Protein AF-A0A352KU56-F1 (afdb_monomer_lite)

Secondary structure (DSSP, 8-state):
-HHHHHHHHHHHGGGGS--------------------------------SS-TTSTTHHHHHHHHHHHHHT--SHHHHHHHHHHHHHHHHHHHHHHHHTT-HHHHHHHHHHHHHHHHHHHHHHHHHHHHHHT-

Radius of gyration: 22.07 Å; chains: 1; bounding box: 53×69×39 Å

Sequence (133 aa):
MRKILLIFLFGFALVLFFAGASVSAQQDEAVSATASSIVLNETEETVEPIILPDSPLYFLKLFKEKVSLWLTFGAEKEVNKYLKLARLRMAEYQKMLEKGKPETAQKVLARYEETLNKVLTKVEELRREKKGI

pLDDT: mean 79.64, std 23.54, range [32.16, 98.5]

Structure (mmCIF, N/CA/C/O backbone):
data_AF-A0A352KU56-F1
#
_entry.id   AF-A0A352KU56-F1
#
loop_
_atom_site.group_PDB
_atom_site.id
_atom_site.type_symbol
_atom_site.label_atom_id
_atom_site.label_alt_id
_atom_site.label_comp_id
_atom_site.label_asym_id
_atom_site.label_entity_id
_atom_site.label_seq_id
_atom_site.pdbx_PDB_ins_code
_atom_site.Cartn_x
_atom_site.Cartn_y
_atom_site.Cartn_z
_atom_site.occupancy
_atom_site.B_iso_or_equiv
_atom_site.auth_seq_id
_atom_site.auth_comp_id
_atom_site.auth_asym_id
_atom_site.auth_atom_id
_atom_site.pdbx_PDB_model_num
ATOM 1 N N . MET A 1 1 ? -21.420 -35.832 -21.746 1.00 54.25 1 MET A N 1
ATOM 2 C CA . MET A 1 1 ? -20.965 -34.618 -22.467 1.00 54.25 1 MET A CA 1
ATOM 3 C C . MET A 1 1 ? -22.070 -33.585 -22.736 1.00 54.25 1 MET A C 1
ATOM 5 O O . MET A 1 1 ? -21.793 -32.406 -22.598 1.00 54.25 1 MET A O 1
ATOM 9 N N . ARG A 1 2 ? -23.335 -33.965 -23.002 1.00 54.91 2 ARG A N 1
ATOM 10 C CA . ARG A 1 2 ? -24.447 -32.994 -23.190 1.00 54.91 2 ARG A CA 1
ATOM 11 C C . ARG A 1 2 ? -24.787 -32.132 -21.956 1.00 54.91 2 ARG A C 1
ATOM 13 O O . ARG A 1 2 ? -25.282 -31.028 -22.112 1.00 54.91 2 ARG A O 1
ATOM 20 N N . LYS A 1 3 ? -24.497 -32.604 -20.737 1.00 54.69 3 LYS A N 1
ATOM 21 C CA . LYS A 1 3 ? -24.840 -31.903 -19.481 1.00 54.69 3 LYS A CA 1
ATOM 22 C C . LYS A 1 3 ? -23.792 -30.872 -19.024 1.00 54.69 3 LYS A C 1
ATOM 24 O O . LYS A 1 3 ? -24.141 -29.944 -18.315 1.00 54.69 3 LYS A O 1
ATOM 29 N N . ILE A 1 4 ? -22.538 -30.997 -19.476 1.00 58.66 4 ILE A N 1
ATOM 30 C CA . ILE A 1 4 ? -21.476 -30.000 -19.234 1.00 58.66 4 ILE A CA 1
ATOM 31 C C . ILE A 1 4 ? -21.610 -28.828 -20.222 1.00 58.66 4 ILE A C 1
ATOM 33 O O . ILE A 1 4 ? -21.380 -27.684 -19.849 1.00 58.66 4 ILE A O 1
ATOM 37 N N . LEU A 1 5 ? -22.079 -29.086 -21.450 1.00 49.38 5 LEU A N 1
ATOM 38 C CA . LEU A 1 5 ? -22.301 -28.045 -22.461 1.00 49.38 5 LEU A CA 1
ATOM 39 C C . LEU A 1 5 ? -23.424 -27.062 -22.069 1.00 49.38 5 LEU A C 1
ATOM 41 O O . LEU A 1 5 ? -23.347 -25.883 -22.391 1.00 49.38 5 LEU A O 1
ATOM 45 N N . LEU A 1 6 ? -24.431 -27.521 -21.315 1.00 51.69 6 LEU A N 1
ATOM 46 C CA . LEU A 1 6 ? -25.537 -26.682 -20.833 1.00 51.69 6 LEU A CA 1
ATOM 47 C C . LEU A 1 6 ? -25.132 -25.742 -19.685 1.00 51.69 6 LEU A C 1
ATOM 49 O O . LEU A 1 6 ? -25.685 -24.655 -19.575 1.00 51.69 6 LEU A O 1
ATOM 53 N N . ILE A 1 7 ? -24.140 -26.116 -18.871 1.00 56.62 7 ILE A N 1
ATOM 54 C CA . ILE A 1 7 ? -23.629 -25.273 -17.774 1.00 56.62 7 ILE A CA 1
ATOM 55 C C . ILE A 1 7 ? -22.786 -24.115 -18.333 1.00 56.62 7 ILE A C 1
ATOM 57 O O . ILE A 1 7 ? -22.882 -22.992 -17.845 1.00 56.62 7 ILE A O 1
ATOM 61 N N . PHE A 1 8 ? -22.037 -24.351 -19.416 1.00 52.25 8 PHE A N 1
ATOM 62 C CA . PHE A 1 8 ? -21.317 -23.288 -20.128 1.00 52.25 8 PHE A CA 1
ATOM 63 C C . PHE A 1 8 ? -22.249 -22.370 -20.938 1.00 52.25 8 PHE A C 1
ATOM 65 O O . PHE A 1 8 ? -22.005 -21.168 -20.999 1.00 52.25 8 PHE A O 1
ATOM 72 N N . LEU A 1 9 ? -23.352 -22.894 -21.487 1.00 51.62 9 LEU A N 1
ATOM 73 C CA . LEU A 1 9 ? -24.360 -22.082 -22.182 1.00 51.62 9 LEU A CA 1
ATOM 74 C C . LEU A 1 9 ? -25.152 -21.179 -21.212 1.00 51.62 9 LEU A C 1
ATOM 76 O O . LEU A 1 9 ? -25.479 -20.045 -21.547 1.00 51.62 9 LEU A O 1
ATOM 80 N N . PHE A 1 10 ? -25.416 -21.658 -19.991 1.00 52.78 10 PHE A N 1
ATOM 81 C CA . PHE A 1 10 ? -26.131 -20.903 -18.955 1.00 52.78 10 PHE A CA 1
ATOM 82 C C . PHE A 1 10 ? -25.243 -19.846 -18.267 1.00 52.78 10 PHE A C 1
ATOM 84 O O . PHE A 1 10 ? -25.732 -18.789 -17.882 1.00 52.78 10 PHE A O 1
ATOM 91 N N . GLY A 1 11 ? -23.926 -20.081 -18.178 1.00 54.03 11 GLY A N 1
ATOM 92 C CA . GLY A 1 11 ? -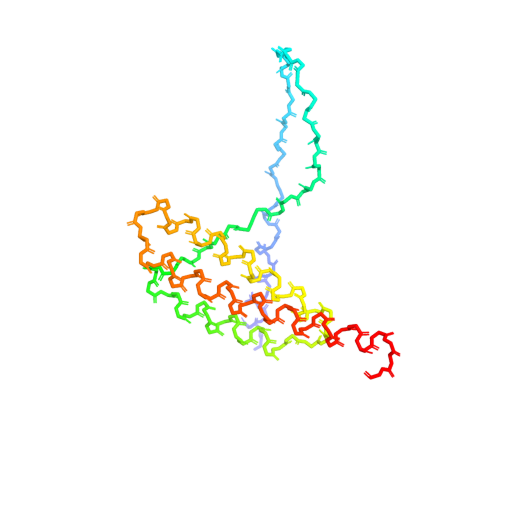22.956 -19.103 -17.661 1.00 54.03 11 GLY A CA 1
ATOM 93 C C . GLY A 1 11 ? -22.635 -17.954 -18.627 1.00 54.03 11 GLY A C 1
ATOM 94 O O . GLY A 1 11 ? -22.319 -16.854 -18.183 1.00 54.03 11 GLY A O 1
ATOM 95 N N . PHE A 1 12 ? -22.764 -18.173 -19.940 1.00 50.84 12 PHE A N 1
ATOM 96 C CA . PHE A 1 12 ? -22.552 -17.136 -20.961 1.00 50.84 12 PHE A CA 1
ATOM 97 C C . PHE A 1 12 ? -23.770 -16.203 -21.129 1.00 50.84 12 PHE A C 1
ATOM 99 O O . PHE A 1 12 ? -23.620 -15.052 -21.530 1.00 50.84 12 PHE A O 1
ATOM 106 N N . ALA A 1 13 ? -24.972 -16.654 -20.749 1.00 49.91 13 ALA A N 1
ATOM 107 C CA . ALA A 1 13 ? -26.206 -15.869 -20.840 1.00 49.91 13 ALA A CA 1
ATOM 108 C C . ALA A 1 13 ? -26.388 -14.827 -19.712 1.00 49.91 13 ALA A C 1
ATOM 110 O O . ALA A 1 13 ? -27.193 -13.910 -19.857 1.00 49.91 13 ALA A O 1
ATOM 111 N N . LEU A 1 14 ? -25.625 -14.908 -18.613 1.00 50.81 14 LEU A N 1
ATOM 112 C CA . LEU A 1 14 ? -25.706 -13.944 -17.501 1.00 50.81 14 LEU A CA 1
ATOM 113 C C . LEU A 1 14 ? -24.933 -12.633 -17.775 1.00 50.81 14 LEU A C 1
ATOM 115 O O . LEU A 1 14 ? -25.094 -11.653 -17.054 1.00 50.81 14 LEU A O 1
ATOM 119 N N . VAL A 1 15 ? -24.114 -12.588 -18.832 1.00 49.81 15 VAL A N 1
ATOM 120 C CA . VAL A 1 15 ? -23.283 -11.422 -19.199 1.00 49.81 15 VAL A CA 1
ATOM 121 C C . VAL A 1 15 ? -24.041 -10.407 -20.078 1.00 49.81 15 VAL A C 1
ATOM 123 O O . VAL A 1 15 ? -23.573 -9.291 -20.272 1.00 49.81 15 VAL A O 1
ATOM 126 N N . LEU A 1 16 ? -25.250 -10.730 -20.554 1.00 49.34 16 LEU A N 1
ATOM 127 C CA . LEU A 1 16 ? -26.035 -9.863 -21.451 1.00 49.34 16 LEU A CA 1
ATOM 128 C C . LEU A 1 16 ? -27.179 -9.084 -20.768 1.00 49.34 16 LEU A C 1
ATOM 130 O O . LEU A 1 16 ? -27.962 -8.442 -21.459 1.00 49.34 16 LEU A O 1
ATOM 134 N N . PHE A 1 17 ? -27.276 -9.087 -19.431 1.00 45.91 17 PHE A N 1
ATOM 135 C CA . PHE A 1 17 ? -28.366 -8.412 -18.696 1.00 45.91 17 PHE A CA 1
ATOM 136 C C . PHE A 1 17 ? -27.977 -7.071 -18.031 1.00 45.91 17 PHE A C 1
ATOM 138 O O . PHE A 1 17 ? -28.765 -6.496 -17.291 1.00 45.91 17 PHE A O 1
ATOM 145 N N . PHE A 1 18 ? -26.789 -6.521 -18.303 1.00 47.50 18 PHE A N 1
ATOM 146 C CA . PHE A 1 18 ? -26.353 -5.219 -17.758 1.00 47.50 18 PHE A CA 1
ATOM 147 C C . PHE A 1 18 ? -26.310 -4.100 -18.815 1.00 47.50 18 PHE A C 1
ATOM 149 O O . PHE A 1 18 ? -25.388 -3.291 -18.851 1.00 47.50 18 PHE A O 1
ATOM 156 N N . ALA A 1 19 ? -27.318 -4.034 -19.687 1.00 44.72 19 ALA A N 1
ATOM 157 C CA . ALA A 1 19 ? -27.501 -2.925 -20.624 1.00 44.72 19 ALA A CA 1
ATOM 158 C C . ALA A 1 19 ? -28.863 -2.265 -20.380 1.00 44.72 19 ALA A C 1
ATOM 160 O O . ALA A 1 19 ? -29.880 -2.719 -20.897 1.00 44.72 19 ALA A O 1
ATOM 161 N N . GLY A 1 20 ? -28.891 -1.202 -19.572 1.00 53.00 20 GLY A N 1
ATOM 162 C CA . GLY A 1 20 ? -30.117 -0.422 -19.396 1.00 53.00 20 GLY A CA 1
ATOM 163 C C . GLY A 1 20 ? -30.162 0.478 -18.168 1.00 53.00 20 GLY A C 1
ATOM 164 O O . GLY A 1 20 ? -31.097 0.379 -17.386 1.00 53.00 20 GLY A O 1
ATOM 165 N N . ALA A 1 21 ? -29.187 1.370 -17.999 1.00 43.53 21 ALA A N 1
ATOM 166 C CA . ALA A 1 21 ? -29.355 2.540 -17.141 1.00 43.53 21 ALA A CA 1
ATOM 167 C C . ALA A 1 21 ? -28.775 3.761 -17.860 1.00 43.53 21 ALA A C 1
ATOM 169 O O . ALA A 1 21 ? -27.614 4.123 -17.690 1.00 43.53 21 ALA A O 1
ATOM 170 N N . SER A 1 22 ? -29.589 4.375 -18.717 1.00 49.94 22 SER A N 1
ATOM 171 C CA . SER A 1 22 ? -29.337 5.727 -19.208 1.00 49.94 22 SER A CA 1
ATOM 172 C C . SER A 1 22 ? -29.657 6.697 -18.072 1.00 49.94 22 SER A C 1
ATOM 174 O O . SER A 1 22 ? -30.808 7.074 -17.872 1.00 49.94 22 SER A O 1
ATOM 176 N N . VAL A 1 23 ? -28.645 7.064 -17.290 1.00 56.09 23 VAL A N 1
ATOM 177 C CA . VAL A 1 23 ? -28.735 8.196 -16.363 1.00 56.09 23 VAL A CA 1
ATOM 178 C C . VAL A 1 23 ? -28.574 9.465 -17.198 1.00 56.09 23 VAL A C 1
ATOM 180 O O . VAL A 1 23 ? -27.499 9.734 -17.726 1.00 56.09 23 VAL A O 1
ATOM 183 N N . SER A 1 24 ? -29.666 10.209 -17.373 1.00 46.72 24 SER A N 1
ATOM 184 C CA . SER A 1 24 ? -29.645 11.548 -17.964 1.00 46.72 24 SER A CA 1
ATOM 185 C C . SER A 1 24 ? -29.438 12.563 -16.842 1.00 46.72 24 SER A C 1
ATOM 187 O O . SER A 1 24 ? -30.246 12.644 -15.919 1.00 46.72 24 SER A O 1
ATOM 189 N N . ALA A 1 25 ? -28.328 13.294 -16.905 1.00 39.94 25 ALA A N 1
ATOM 190 C CA . ALA A 1 25 ? -28.005 14.404 -16.023 1.00 39.94 25 ALA A CA 1
ATOM 191 C C . ALA A 1 25 ? -27.857 15.668 -16.874 1.00 39.94 25 ALA A C 1
ATOM 193 O O . ALA A 1 25 ? -26.958 15.726 -17.709 1.00 39.94 25 ALA A O 1
ATOM 194 N N . GLN A 1 26 ? -28.731 16.654 -16.660 1.00 34.19 26 GLN A N 1
ATOM 195 C CA . GLN A 1 26 ? -28.558 18.050 -17.077 1.00 34.19 26 GLN A CA 1
ATOM 196 C C . GLN A 1 26 ? -29.642 18.902 -16.385 1.00 34.19 26 GLN A C 1
ATOM 198 O O . GLN A 1 26 ? -30.784 18.459 -16.352 1.00 34.19 26 GLN A O 1
ATOM 203 N N . GLN A 1 27 ? -29.458 20.120 -15.878 1.00 35.16 27 GLN A N 1
ATOM 204 C CA . GLN A 1 27 ? -28.348 20.920 -15.340 1.00 35.16 27 GLN A CA 1
ATOM 205 C C . GLN A 1 27 ? -29.042 22.232 -14.934 1.00 35.16 27 GLN A C 1
ATOM 207 O O . GLN A 1 27 ? -29.696 22.823 -15.786 1.00 35.16 27 GLN A O 1
ATOM 212 N N . ASP A 1 28 ? -28.915 22.678 -13.684 1.00 37.78 28 ASP A N 1
ATOM 213 C CA . ASP A 1 28 ? -29.247 24.054 -13.294 1.00 37.78 28 ASP A CA 1
ATOM 214 C C . ASP A 1 28 ? -27.969 24.715 -12.759 1.00 37.78 28 ASP A C 1
ATOM 216 O O . ASP A 1 28 ? -27.376 24.264 -11.775 1.00 37.78 28 ASP A O 1
ATOM 220 N N . GLU A 1 29 ? -27.521 25.757 -13.464 1.00 46.28 29 GLU A N 1
ATOM 221 C CA . GLU A 1 29 ? -26.585 26.776 -12.971 1.00 46.28 29 GLU A CA 1
ATOM 222 C C . GLU A 1 29 ? -27.311 27.646 -11.916 1.00 46.28 29 GLU A C 1
ATOM 224 O O . GLU A 1 29 ? -28.532 27.736 -11.918 1.00 46.28 29 GLU A O 1
ATOM 229 N N . ALA A 1 30 ? -26.699 28.342 -10.962 1.00 34.66 30 ALA A N 1
ATOM 230 C CA . ALA A 1 30 ? -25.451 29.084 -10.973 1.00 34.66 30 ALA A CA 1
ATOM 231 C C . ALA A 1 30 ? -25.085 29.462 -9.528 1.00 34.66 30 ALA A C 1
ATOM 233 O O . ALA A 1 30 ? -25.989 29.771 -8.759 1.00 34.66 30 ALA A O 1
ATOM 234 N N . VAL A 1 31 ? -23.794 29.609 -9.199 1.00 32.16 31 VAL A N 1
ATOM 235 C CA . VAL A 1 31 ? -23.338 30.822 -8.490 1.00 32.16 31 VAL A CA 1
ATOM 236 C C . VAL A 1 31 ? -21.835 31.061 -8.634 1.00 32.16 31 VAL A C 1
ATOM 238 O O . VAL A 1 31 ? -20.995 30.207 -8.375 1.00 32.16 31 VAL A O 1
ATOM 241 N N . SER A 1 32 ? -21.562 32.299 -9.031 1.00 39.44 32 SER A N 1
ATOM 242 C CA . SER A 1 32 ? -20.297 33.016 -9.129 1.00 39.44 32 SER A CA 1
ATOM 243 C C . SER A 1 32 ? -19.507 33.078 -7.815 1.00 39.44 32 SER A C 1
ATOM 245 O O . SER A 1 32 ? -20.059 33.481 -6.794 1.00 39.44 32 SER A O 1
ATOM 247 N N . ALA A 1 33 ? -18.201 32.797 -7.879 1.00 37.16 33 ALA A N 1
ATOM 248 C CA . ALA A 1 33 ? -17.158 33.632 -7.274 1.00 37.16 33 ALA A CA 1
ATOM 249 C C . ALA A 1 33 ? -15.765 33.197 -7.761 1.00 37.16 33 ALA A C 1
ATOM 251 O O . ALA A 1 33 ? -15.365 32.040 -7.648 1.00 37.16 33 ALA A O 1
ATOM 252 N N . THR A 1 34 ? -15.020 34.165 -8.287 1.00 42.62 34 THR A N 1
ATOM 253 C CA . THR A 1 34 ? -13.624 34.069 -8.710 1.00 42.62 34 THR A CA 1
ATOM 254 C C . THR A 1 34 ? -12.714 33.581 -7.581 1.00 42.62 34 THR A C 1
ATOM 256 O O . THR A 1 34 ? -12.371 34.333 -6.673 1.00 42.62 34 THR A O 1
ATOM 259 N N . ALA A 1 35 ? -12.230 32.352 -7.708 1.00 39.53 35 ALA A N 1
ATOM 260 C CA . ALA A 1 35 ? -10.911 31.952 -7.250 1.00 39.53 35 ALA A CA 1
ATOM 261 C C . ALA A 1 35 ? -10.277 31.198 -8.416 1.00 39.53 35 ALA A C 1
ATOM 263 O O . ALA A 1 35 ? -10.811 30.186 -8.868 1.00 39.53 35 ALA A O 1
ATOM 264 N N . SER A 1 36 ? -9.166 31.721 -8.934 1.00 49.94 36 SER A N 1
ATOM 265 C CA . SER A 1 36 ? -8.324 31.002 -9.886 1.00 49.94 36 SER A CA 1
ATOM 266 C C . SER A 1 36 ? -7.738 29.798 -9.149 1.00 49.94 36 SER A C 1
ATOM 268 O O . SER A 1 36 ? -6.663 29.867 -8.557 1.00 49.94 36 SER A O 1
ATOM 270 N N . SER A 1 37 ? -8.506 28.715 -9.085 1.00 45.84 37 SER A N 1
ATOM 271 C CA . SER A 1 37 ? -7.967 27.407 -8.778 1.00 45.84 37 SER A CA 1
ATOM 272 C C . SER A 1 37 ? -7.275 26.958 -10.052 1.00 45.84 37 SER A C 1
ATOM 274 O O . SER A 1 37 ? -7.872 26.896 -11.127 1.00 45.84 37 SER A O 1
ATOM 276 N N . ILE A 1 38 ? -5.976 26.699 -9.946 1.00 48.12 38 ILE A N 1
ATOM 277 C CA . ILE A 1 38 ? -5.307 25.831 -10.901 1.00 48.12 38 ILE A CA 1
ATOM 278 C C . ILE A 1 38 ? -6.122 24.540 -10.856 1.00 48.12 38 ILE A C 1
ATOM 280 O O . ILE A 1 38 ? -6.048 23.793 -9.881 1.00 48.12 38 ILE A O 1
ATOM 284 N N . VAL A 1 39 ? -6.961 24.321 -11.868 1.00 48.22 39 VAL A N 1
ATOM 285 C CA . VAL A 1 39 ? -7.586 23.027 -12.105 1.00 48.22 39 VAL A CA 1
ATOM 286 C C . VAL A 1 39 ? -6.436 22.134 -12.535 1.00 48.22 39 VAL A C 1
ATOM 288 O O . VAL A 1 39 ? -6.124 22.008 -13.720 1.00 48.22 39 VAL A O 1
ATOM 291 N N . LEU A 1 40 ? -5.744 21.561 -11.550 1.00 48.38 40 LEU A N 1
ATOM 292 C CA . LEU A 1 40 ? -4.983 20.347 -11.760 1.00 48.38 40 LEU A CA 1
ATOM 293 C C . LEU A 1 40 ? -6.033 19.297 -12.105 1.00 48.38 40 LEU A C 1
ATOM 295 O O . LEU A 1 40 ? -6.551 18.599 -11.242 1.00 48.38 40 LEU A O 1
ATOM 299 N N . ASN A 1 41 ? -6.386 19.227 -13.386 1.00 43.88 41 ASN A N 1
ATOM 300 C CA . ASN A 1 41 ? -7.070 18.089 -13.974 1.00 43.88 41 ASN A CA 1
ATOM 301 C C . ASN A 1 41 ? -6.083 16.909 -14.021 1.00 43.88 41 ASN A C 1
ATOM 303 O O . ASN A 1 41 ? -5.798 16.355 -15.080 1.00 43.88 41 ASN A O 1
ATOM 307 N N . GLU A 1 42 ? -5.503 16.558 -12.873 1.00 50.91 42 GLU A N 1
ATOM 308 C CA . GLU A 1 42 ? -5.202 15.172 -12.592 1.00 50.91 42 GLU A CA 1
ATOM 309 C C . GLU A 1 42 ? -6.568 14.565 -12.314 1.00 50.91 42 GLU A C 1
ATOM 311 O O . GLU A 1 42 ? -7.203 14.843 -11.300 1.00 50.91 42 GLU A O 1
ATOM 316 N N . THR A 1 43 ? -7.060 13.754 -13.242 1.00 46.09 43 THR A N 1
ATOM 317 C CA . THR A 1 43 ? -7.986 12.689 -12.878 1.00 46.09 43 THR A CA 1
ATOM 318 C C . THR A 1 43 ? -7.257 11.817 -11.854 1.00 46.09 43 THR A C 1
ATOM 320 O O . THR A 1 43 ? -6.635 10.819 -12.222 1.00 46.09 43 THR A O 1
ATOM 323 N N . GLU A 1 44 ? -7.232 12.245 -10.588 1.00 58.94 44 GLU A N 1
ATOM 324 C CA . GLU A 1 44 ? -6.832 11.415 -9.466 1.00 58.94 44 GLU A CA 1
ATOM 325 C C . GLU A 1 44 ? -7.835 10.271 -9.450 1.00 58.94 44 GLU A C 1
ATOM 327 O O . GLU A 1 44 ? -8.971 10.408 -8.999 1.00 58.94 44 GLU A O 1
ATOM 332 N N . GLU A 1 45 ? -7.440 9.143 -10.037 1.00 66.69 45 GLU A N 1
ATOM 333 C CA . GLU A 1 45 ? -8.176 7.902 -9.887 1.00 66.69 45 GLU A CA 1
ATOM 334 C C . GLU A 1 45 ? -8.175 7.589 -8.388 1.00 66.69 45 GLU A C 1
ATOM 336 O O . GLU A 1 45 ? -7.162 7.164 -7.821 1.00 66.69 45 GLU A O 1
ATOM 341 N N . THR A 1 46 ? -9.293 7.885 -7.728 1.00 72.31 46 THR A N 1
ATOM 342 C CA . THR A 1 46 ? -9.452 7.669 -6.298 1.00 72.31 46 THR A CA 1
ATOM 343 C C . THR A 1 46 ? -9.362 6.172 -6.034 1.00 72.31 46 THR A C 1
ATOM 345 O O . THR A 1 46 ? -10.192 5.367 -6.457 1.00 72.31 46 THR A O 1
ATOM 348 N N . VAL A 1 47 ? -8.291 5.760 -5.356 1.00 84.00 47 VAL A N 1
ATOM 349 C CA . VAL A 1 47 ? -8.064 4.350 -5.039 1.00 84.00 47 VAL A CA 1
ATOM 350 C C . VAL A 1 47 ? -8.815 4.015 -3.756 1.00 84.00 47 VAL A C 1
ATOM 352 O O . VAL A 1 47 ? -8.296 4.214 -2.660 1.00 84.00 47 VAL A O 1
ATOM 355 N N . GLU A 1 48 ? -10.030 3.481 -3.875 1.00 89.94 48 GLU A N 1
ATOM 356 C CA . GLU A 1 48 ? -10.806 3.053 -2.708 1.00 89.94 48 GLU A CA 1
ATOM 357 C C . GLU A 1 48 ? -10.417 1.638 -2.224 1.00 89.94 48 GLU A C 1
ATOM 359 O O . GLU A 1 48 ? -10.503 0.660 -2.980 1.00 89.94 48 GLU A O 1
ATOM 364 N N . PRO A 1 49 ? -9.992 1.472 -0.955 1.00 91.06 49 PRO A N 1
ATOM 365 C CA . PRO A 1 49 ? -9.613 0.170 -0.423 1.00 91.06 49 PRO A CA 1
ATOM 366 C C . PRO A 1 49 ? -10.833 -0.675 -0.032 1.00 91.06 49 PRO A C 1
ATOM 368 O O . PRO A 1 49 ? -11.515 -0.397 0.949 1.00 91.06 49 PRO A O 1
ATOM 371 N N . ILE A 1 50 ? -11.041 -1.790 -0.739 1.00 91.88 50 ILE A N 1
ATOM 372 C CA . ILE A 1 50 ? -12.147 -2.733 -0.472 1.00 91.88 50 ILE A CA 1
ATOM 373 C C . ILE A 1 50 ? -11.960 -3.489 0.858 1.00 91.88 50 ILE A C 1
ATOM 375 O O . ILE A 1 50 ? -12.917 -3.722 1.591 1.00 91.88 50 ILE A O 1
ATOM 379 N N . ILE A 1 51 ? -10.728 -3.906 1.178 1.00 96.19 51 ILE A N 1
ATOM 380 C CA . ILE A 1 51 ? -10.411 -4.658 2.405 1.00 96.19 51 ILE A CA 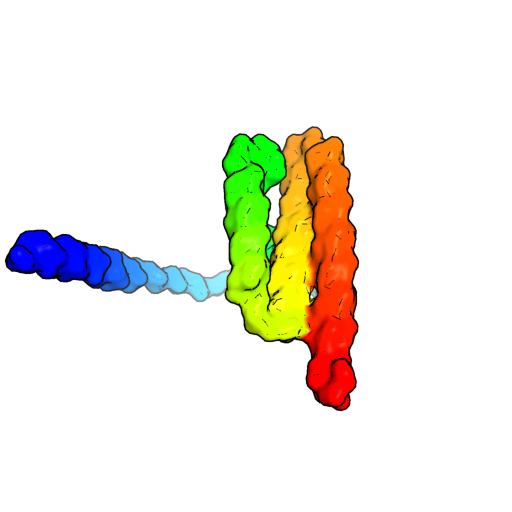1
ATOM 381 C C . ILE A 1 51 ? -9.384 -3.871 3.212 1.00 96.19 51 ILE A C 1
ATOM 383 O O . ILE A 1 51 ? -8.220 -3.753 2.812 1.00 96.19 51 ILE A O 1
ATOM 387 N N . LEU A 1 52 ? -9.820 -3.370 4.365 1.00 97.50 52 LEU A N 1
ATOM 388 C CA . LEU A 1 52 ? -9.008 -2.555 5.259 1.00 97.50 52 LEU A CA 1
ATOM 389 C C . LEU A 1 52 ? -8.105 -3.393 6.186 1.00 97.50 52 LEU A C 1
ATOM 391 O O . LEU A 1 52 ? -8.396 -4.565 6.433 1.00 97.50 52 LEU A O 1
ATOM 395 N N . PRO A 1 53 ? -7.024 -2.797 6.722 1.00 96.56 53 PRO A N 1
ATOM 396 C CA . PRO A 1 53 ? -6.084 -3.437 7.652 1.00 96.56 53 PRO A CA 1
ATOM 397 C C . PRO A 1 53 ? -6.692 -4.031 8.920 1.00 96.56 53 PRO A C 1
ATOM 399 O O . PRO A 1 53 ? -6.102 -4.932 9.509 1.00 96.56 53 PRO A O 1
ATOM 402 N N . ASP A 1 54 ? -7.855 -3.543 9.347 1.00 96.12 54 ASP A N 1
ATOM 403 C CA . ASP A 1 54 ? -8.567 -4.045 10.520 1.00 96.12 54 ASP A CA 1
ATOM 404 C C . ASP A 1 54 ? -9.541 -5.192 10.206 1.00 96.12 54 ASP A C 1
ATOM 406 O O . ASP A 1 54 ? -10.193 -5.712 11.109 1.00 96.12 54 ASP A O 1
ATOM 410 N N . SER A 1 55 ? -9.637 -5.602 8.937 1.00 97.25 55 SER A N 1
ATOM 411 C CA . SER A 1 55 ? -10.417 -6.764 8.519 1.00 97.25 55 SER A CA 1
ATOM 412 C C . SER A 1 55 ? -9.666 -8.072 8.802 1.00 97.25 55 SER A C 1
ATOM 414 O O . SER A 1 55 ? -8.477 -8.176 8.480 1.00 97.25 55 SER A O 1
ATOM 416 N N . PRO A 1 56 ? -10.351 -9.133 9.273 1.00 96.62 56 PRO A N 1
ATOM 417 C CA . PRO A 1 56 ? -9.741 -10.451 9.451 1.00 96.62 56 PRO A CA 1
ATOM 418 C C . PRO A 1 56 ? -9.236 -11.063 8.137 1.00 96.62 56 PRO A C 1
ATOM 420 O O . PRO A 1 56 ? -8.362 -11.920 8.167 1.00 96.62 56 PRO A O 1
ATOM 423 N N . LEU A 1 57 ? -9.736 -10.620 6.977 1.00 97.44 57 LEU A N 1
ATOM 424 C CA . LEU A 1 57 ? -9.314 -11.113 5.658 1.00 97.44 57 LEU A CA 1
ATOM 425 C C . LEU A 1 57 ? -8.149 -10.313 5.052 1.00 97.44 57 LEU A C 1
ATOM 427 O O . LEU A 1 57 ? -7.727 -10.589 3.926 1.00 97.44 57 LEU A O 1
ATOM 431 N N . TYR A 1 58 ? -7.596 -9.331 5.771 1.00 96.69 58 TYR A N 1
ATOM 432 C CA . TYR A 1 58 ? -6.512 -8.491 5.257 1.00 96.69 58 TYR A CA 1
ATOM 433 C C . TYR A 1 58 ? -5.255 -9.296 4.900 1.00 96.69 58 TYR A C 1
ATOM 435 O O . TYR A 1 58 ? -4.605 -9.013 3.894 1.00 96.69 58 TYR A O 1
ATOM 443 N N . PHE A 1 59 ? -4.937 -10.350 5.660 1.00 96.75 59 PHE A N 1
ATOM 444 C CA . PHE A 1 59 ? -3.805 -11.229 5.341 1.00 96.75 59 PHE A CA 1
ATOM 445 C C . PHE A 1 59 ? -3.969 -11.910 3.972 1.00 96.75 59 PHE A C 1
ATOM 447 O O . PHE A 1 59 ? -2.996 -12.052 3.232 1.00 96.75 59 PHE A O 1
ATOM 454 N N . LEU A 1 60 ? -5.204 -12.270 3.609 1.00 97.88 60 LEU A N 1
ATOM 455 C CA . LEU A 1 60 ? -5.540 -12.890 2.330 1.00 97.88 60 LEU A CA 1
ATOM 456 C C . LEU A 1 60 ? -5.374 -11.891 1.181 1.00 97.88 60 LEU A C 1
ATOM 458 O O . LEU A 1 60 ? -4.853 -12.244 0.121 1.00 97.88 60 LEU A O 1
ATOM 462 N N . LYS A 1 61 ? -5.735 -10.619 1.410 1.00 97.25 61 LYS A N 1
ATOM 463 C CA . LYS A 1 61 ? -5.443 -9.534 0.466 1.00 97.25 61 LYS A CA 1
ATOM 464 C C . LYS A 1 61 ? -3.936 -9.396 0.243 1.00 97.25 61 LYS A C 1
ATOM 466 O O . LYS A 1 61 ? -3.500 -9.427 -0.904 1.00 97.25 61 LYS A O 1
ATOM 471 N N . LEU A 1 62 ? -3.146 -9.303 1.314 1.00 97.62 62 LEU A N 1
ATOM 472 C CA . LEU A 1 62 ? -1.686 -9.199 1.208 1.00 97.62 62 LEU A CA 1
ATOM 473 C C . LEU A 1 62 ? -1.078 -10.397 0.466 1.00 97.62 62 LEU A C 1
ATOM 475 O O . LEU A 1 62 ? -0.162 -10.233 -0.338 1.00 97.62 62 LEU A O 1
ATOM 479 N N . PHE A 1 63 ? -1.587 -11.607 0.710 1.00 98.25 63 PHE A N 1
ATOM 480 C CA . PHE A 1 63 ? -1.166 -12.800 -0.020 1.00 98.25 63 PHE A CA 1
ATOM 481 C C . PHE A 1 63 ? -1.476 -12.685 -1.519 1.00 98.25 63 PHE A C 1
ATOM 483 O O . PHE A 1 63 ? -0.582 -12.878 -2.345 1.00 98.25 63 PHE A O 1
ATOM 490 N N . LYS A 1 64 ? -2.707 -12.295 -1.878 1.00 98.00 64 LYS A N 1
ATOM 491 C CA . LYS A 1 64 ? -3.108 -12.076 -3.276 1.00 98.00 64 LYS A CA 1
ATOM 492 C C . LYS A 1 64 ? -2.222 -11.036 -3.958 1.00 98.00 64 LYS A C 1
ATOM 494 O O . LYS A 1 64 ? -1.809 -11.251 -5.092 1.00 98.00 64 LYS A O 1
ATOM 499 N N . GLU A 1 65 ? -1.916 -9.928 -3.290 1.00 97.62 65 GLU A N 1
ATOM 500 C CA . GLU A 1 65 ? -1.032 -8.887 -3.824 1.00 97.62 65 GLU A CA 1
ATOM 501 C C . GLU A 1 65 ? 0.381 -9.414 -4.092 1.00 97.62 65 GLU A C 1
ATOM 503 O O . GLU A 1 65 ? 0.918 -9.161 -5.169 1.00 97.62 65 GLU A O 1
ATOM 508 N N . LYS A 1 66 ? 0.955 -10.196 -3.166 1.00 97.81 66 LYS A N 1
ATOM 509 C CA . LYS A 1 66 ? 2.268 -10.837 -3.349 1.00 97.81 66 LYS A CA 1
ATOM 510 C C . LYS A 1 66 ? 2.278 -11.798 -4.536 1.00 97.81 66 LYS A C 1
ATOM 512 O O . LYS A 1 66 ? 3.166 -11.701 -5.375 1.00 97.81 66 LYS A O 1
ATOM 517 N N . VAL A 1 67 ? 1.278 -12.678 -4.645 1.00 98.25 67 VAL A N 1
ATOM 518 C CA . VAL A 1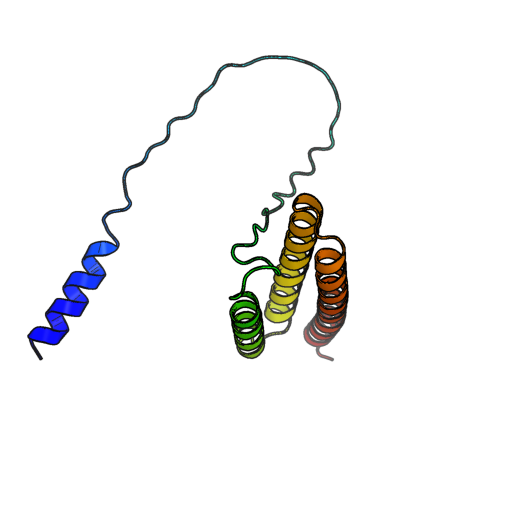 67 ? 1.133 -13.585 -5.802 1.00 98.25 67 VAL A CA 1
ATOM 519 C C . VAL A 1 67 ? 0.994 -12.780 -7.091 1.00 98.25 67 VAL A C 1
ATOM 521 O O . VAL A 1 67 ? 1.627 -13.080 -8.099 1.00 98.25 67 VAL A O 1
ATOM 524 N N . SER A 1 68 ? 0.197 -11.714 -7.055 1.00 97.50 68 SER A N 1
ATOM 525 C CA . SER A 1 68 ? -0.009 -10.850 -8.207 1.00 97.50 68 SER A CA 1
ATOM 526 C C . SER A 1 68 ? 1.292 -10.162 -8.631 1.00 97.50 68 SER A C 1
ATOM 528 O O . SER A 1 68 ? 1.562 -10.094 -9.827 1.00 97.50 68 SER A O 1
ATOM 530 N N . LEU A 1 69 ? 2.090 -9.650 -7.689 1.00 97.62 69 LEU A N 1
ATOM 531 C CA . LEU A 1 69 ? 3.416 -9.081 -7.954 1.00 97.62 69 LEU A CA 1
ATOM 532 C C . LEU A 1 69 ? 4.354 -10.123 -8.561 1.00 97.62 69 LEU A C 1
ATOM 534 O O . LEU A 1 69 ? 4.977 -9.844 -9.575 1.00 97.62 69 LEU A O 1
ATOM 538 N N . TRP A 1 70 ? 4.385 -11.332 -8.002 1.00 97.19 70 TRP A N 1
ATOM 539 C CA . TRP A 1 70 ? 5.243 -12.411 -8.491 1.00 97.19 70 TRP A CA 1
ATOM 540 C C . TRP A 1 70 ? 4.929 -12.835 -9.934 1.00 97.19 70 TRP A C 1
ATOM 542 O O . TRP A 1 70 ? 5.830 -13.198 -10.680 1.00 97.19 70 TRP A O 1
ATOM 552 N N . LEU A 1 71 ? 3.664 -12.735 -10.350 1.00 97.81 71 LEU A N 1
ATOM 553 C CA . LEU A 1 71 ? 3.220 -13.005 -11.724 1.00 97.81 71 LEU A CA 1
ATOM 554 C C . LEU A 1 71 ? 3.297 -11.779 -12.653 1.00 97.81 71 LEU A C 1
ATOM 556 O O . LEU A 1 71 ? 2.837 -11.838 -13.794 1.00 97.81 71 LEU A O 1
ATOM 560 N N . THR A 1 72 ? 3.803 -10.639 -12.176 1.00 96.69 72 THR A N 1
ATOM 561 C CA . THR A 1 72 ? 3.950 -9.429 -12.996 1.00 96.69 72 THR A CA 1
ATOM 562 C C . THR A 1 72 ? 5.332 -9.410 -13.609 1.00 96.69 72 THR A C 1
ATOM 564 O O . THR A 1 72 ? 6.304 -9.204 -12.902 1.00 96.69 72 THR A O 1
ATOM 567 N N . PHE A 1 73 ? 5.398 -9.598 -14.924 1.00 95.00 73 PHE A N 1
ATOM 568 C CA . PHE A 1 73 ? 6.656 -9.597 -15.663 1.00 95.00 73 PHE A CA 1
ATOM 569 C C . PHE A 1 73 ? 6.826 -8.309 -16.470 1.00 95.00 73 PHE A C 1
ATOM 571 O O . PHE A 1 73 ? 5.902 -7.887 -17.177 1.00 95.00 73 PHE A O 1
ATOM 578 N N . GLY A 1 74 ? 8.026 -7.735 -16.400 1.00 94.31 74 GLY A N 1
ATOM 579 C CA . GLY A 1 74 ? 8.441 -6.534 -17.126 1.00 94.31 74 GLY A CA 1
ATOM 580 C C . GLY A 1 74 ? 8.542 -5.318 -16.208 1.00 94.31 74 GLY A C 1
ATOM 581 O O . GLY A 1 74 ? 7.593 -5.008 -15.481 1.00 94.31 74 GLY A O 1
ATOM 582 N N . ALA A 1 75 ? 9.671 -4.606 -16.273 1.00 94.00 75 ALA A N 1
ATOM 583 C CA . ALA A 1 75 ? 10.009 -3.558 -15.311 1.00 94.00 75 ALA A CA 1
ATOM 584 C C . ALA A 1 75 ? 8.958 -2.439 -15.253 1.00 94.00 75 ALA A C 1
ATOM 586 O O . ALA A 1 75 ? 8.573 -2.000 -14.172 1.00 94.00 75 ALA A O 1
ATOM 587 N N . GLU A 1 76 ? 8.402 -2.029 -16.396 1.00 95.88 76 GLU A N 1
ATOM 588 C CA . GLU A 1 76 ? 7.357 -1.001 -16.430 1.00 95.88 76 GLU A CA 1
ATOM 589 C C . GLU A 1 76 ? 6.065 -1.457 -15.735 1.00 95.88 76 GLU A C 1
ATOM 591 O O . GLU A 1 76 ? 5.453 -0.703 -14.974 1.00 95.88 76 GLU A O 1
ATOM 596 N N . LYS A 1 77 ? 5.665 -2.719 -15.937 1.00 96.88 77 LYS A N 1
ATOM 597 C CA . LYS A 1 77 ? 4.477 -3.279 -15.281 1.00 96.88 77 LYS A CA 1
ATOM 598 C C . LYS A 1 77 ? 4.694 -3.416 -13.778 1.00 96.88 77 LYS A C 1
ATOM 600 O O . LYS A 1 77 ? 3.770 -3.146 -13.011 1.00 96.88 77 LYS A O 1
ATOM 605 N N . GLU A 1 78 ? 5.895 -3.802 -13.357 1.00 96.75 78 GLU A N 1
ATOM 606 C CA . GLU A 1 78 ? 6.260 -3.876 -11.942 1.00 96.75 78 GLU A CA 1
ATOM 607 C C . GLU A 1 78 ? 6.214 -2.497 -11.270 1.00 96.75 78 GLU A C 1
ATOM 609 O O . GLU A 1 78 ? 5.562 -2.360 -10.233 1.00 96.75 78 GLU A O 1
ATOM 614 N N . VAL A 1 79 ? 6.809 -1.463 -11.882 1.00 97.88 79 VAL A N 1
ATOM 615 C CA . VAL A 1 79 ? 6.748 -0.072 -11.387 1.00 97.88 79 VAL A CA 1
ATOM 616 C C . VAL A 1 79 ? 5.302 0.381 -11.209 1.00 97.88 79 VAL A C 1
ATOM 618 O O . VAL A 1 79 ? 4.913 0.807 -10.118 1.00 97.88 79 VAL A O 1
ATOM 621 N N . ASN A 1 80 ? 4.481 0.238 -12.253 1.00 96.75 80 ASN A N 1
ATOM 622 C CA . ASN A 1 80 ? 3.076 0.647 -12.216 1.00 96.75 80 ASN A CA 1
ATOM 623 C C . ASN A 1 80 ? 2.292 -0.092 -11.125 1.00 96.75 80 ASN A C 1
ATOM 625 O O . ASN A 1 80 ? 1.430 0.487 -10.456 1.00 96.75 80 ASN A O 1
ATOM 629 N N . LYS A 1 81 ? 2.612 -1.367 -10.896 1.00 97.69 81 LYS A N 1
ATOM 630 C CA . LYS A 1 81 ? 1.963 -2.170 -9.864 1.00 97.69 81 LYS A CA 1
ATOM 631 C C . LYS A 1 81 ? 2.349 -1.746 -8.454 1.00 97.69 81 LYS A C 1
ATOM 633 O O . LYS A 1 81 ? 1.460 -1.604 -7.614 1.00 97.69 81 LYS A O 1
ATOM 638 N N . TYR A 1 82 ? 3.632 -1.507 -8.194 1.00 98.06 82 TYR A N 1
ATOM 639 C CA . TYR A 1 82 ? 4.073 -0.973 -6.906 1.00 98.06 82 TYR A CA 1
ATOM 640 C C . TYR A 1 82 ? 3.509 0.430 -6.651 1.00 98.06 82 TYR A C 1
ATOM 642 O O . TYR A 1 82 ? 3.049 0.691 -5.542 1.00 98.06 82 TYR A O 1
ATOM 650 N N . LEU A 1 83 ? 3.426 1.295 -7.669 1.00 97.06 83 LEU A N 1
ATOM 651 C CA . LEU A 1 83 ? 2.774 2.606 -7.554 1.00 97.06 83 LEU A CA 1
ATOM 652 C C . LEU A 1 83 ? 1.296 2.484 -7.167 1.00 97.06 83 LEU A C 1
ATOM 654 O O . LEU A 1 83 ? 0.831 3.183 -6.266 1.00 97.06 83 LEU A O 1
ATOM 658 N N . LYS A 1 84 ? 0.552 1.567 -7.798 1.00 96.12 84 LYS A N 1
ATOM 659 C CA . LYS A 1 84 ? -0.848 1.302 -7.432 1.00 96.12 84 LYS A CA 1
ATOM 660 C C . LYS A 1 84 ? -0.978 0.832 -5.981 1.00 96.12 84 LYS A C 1
ATOM 662 O O . LYS A 1 84 ? -1.877 1.280 -5.274 1.00 96.12 84 LYS A O 1
ATOM 667 N N . LEU A 1 85 ? -0.076 -0.039 -5.526 1.00 97.50 85 LEU A N 1
ATOM 668 C CA . LEU A 1 85 ? -0.048 -0.479 -4.131 1.00 97.50 85 LEU A CA 1
ATOM 669 C C . LEU A 1 85 ? 0.300 0.668 -3.174 1.00 97.50 85 LEU A C 1
ATOM 671 O O . LEU A 1 85 ? -0.322 0.760 -2.122 1.00 97.50 85 LEU A O 1
ATOM 675 N N . ALA A 1 86 ? 1.226 1.562 -3.530 1.00 97.56 86 ALA A N 1
ATOM 676 C CA . ALA A 1 86 ? 1.568 2.721 -2.705 1.00 97.56 86 ALA A CA 1
ATOM 677 C C . ALA A 1 86 ? 0.350 3.641 -2.518 1.00 97.56 86 ALA A C 1
ATOM 679 O O . ALA A 1 86 ? -0.008 3.962 -1.385 1.00 97.56 86 ALA A O 1
ATOM 680 N N . ARG A 1 87 ? -0.362 3.969 -3.605 1.00 96.25 87 ARG A N 1
ATOM 681 C CA . ARG A 1 87 ? -1.617 4.742 -3.535 1.00 96.25 87 ARG A CA 1
ATOM 682 C C . ARG A 1 87 ? -2.661 4.057 -2.653 1.00 96.25 87 ARG A C 1
ATOM 684 O O . ARG A 1 87 ? -3.250 4.696 -1.788 1.00 96.25 87 ARG A O 1
ATOM 691 N N . LEU A 1 88 ? -2.822 2.741 -2.803 1.00 97.31 88 LEU A N 1
ATOM 692 C CA . LEU A 1 88 ? -3.730 1.954 -1.970 1.00 97.31 88 LEU A CA 1
ATOM 693 C C . LEU A 1 88 ? -3.353 2.013 -0.478 1.00 97.31 88 LEU A C 1
ATOM 695 O O . LEU A 1 88 ? -4.233 2.164 0.366 1.00 97.31 88 LEU A O 1
ATOM 699 N N . ARG A 1 89 ? -2.062 1.920 -0.131 1.00 98.00 89 ARG A N 1
ATOM 700 C CA . ARG A 1 89 ? -1.611 2.045 1.268 1.00 98.00 89 ARG A CA 1
ATOM 701 C C . ARG A 1 89 ? -1.888 3.437 1.827 1.00 98.00 89 ARG A C 1
ATOM 703 O O . ARG A 1 89 ? -2.302 3.530 2.975 1.00 98.00 89 ARG A O 1
ATOM 710 N N . MET A 1 90 ? -1.725 4.494 1.033 1.0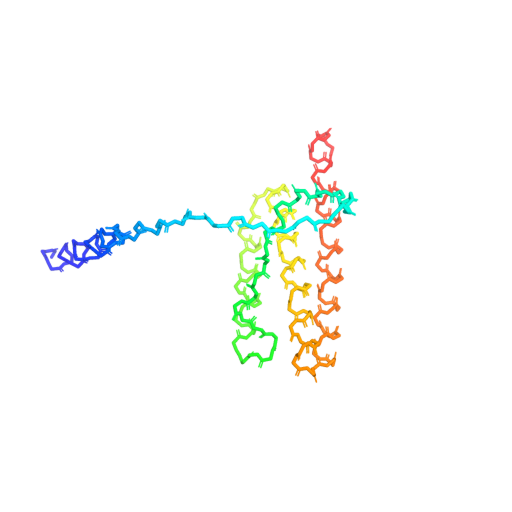0 97.69 90 MET A N 1
ATOM 711 C CA . MET A 1 90 ? -2.073 5.848 1.471 1.00 97.69 90 MET A CA 1
ATOM 712 C C . MET A 1 90 ? -3.581 5.989 1.738 1.00 97.69 90 MET A C 1
ATOM 714 O O . MET A 1 90 ? -3.975 6.508 2.782 1.00 97.69 90 MET A O 1
ATOM 718 N N . ALA A 1 91 ? -4.427 5.442 0.864 1.00 96.88 91 ALA A N 1
ATOM 719 C CA . ALA A 1 91 ? -5.874 5.446 1.078 1.00 96.88 91 ALA A CA 1
ATOM 720 C C . ALA A 1 91 ? -6.277 4.644 2.331 1.00 96.88 91 ALA A C 1
ATOM 722 O O . ALA A 1 91 ? -7.121 5.066 3.120 1.00 96.88 91 ALA A O 1
ATOM 723 N N . GLU A 1 92 ? -5.640 3.497 2.574 1.00 98.00 92 GLU A N 1
ATOM 724 C CA . GLU A 1 92 ? -5.850 2.725 3.803 1.00 98.00 92 GLU A CA 1
ATOM 725 C C . GLU A 1 92 ? -5.384 3.467 5.054 1.00 98.00 92 GLU A C 1
ATOM 727 O O . GLU A 1 92 ? -6.052 3.392 6.084 1.00 98.00 92 GLU A O 1
ATOM 732 N N . TYR A 1 93 ? -4.260 4.180 4.974 1.00 98.31 93 TYR A N 1
ATOM 733 C CA . TYR A 1 93 ? -3.748 5.009 6.059 1.00 98.31 93 TYR A CA 1
ATOM 734 C C . TYR A 1 93 ? -4.774 6.077 6.449 1.00 98.31 93 TYR A C 1
ATOM 736 O O . TYR A 1 93 ? -5.166 6.143 7.617 1.00 98.31 93 TYR A O 1
ATOM 744 N N . GLN A 1 94 ? -5.285 6.827 5.467 1.00 96.75 94 GLN A N 1
ATOM 745 C CA . GLN A 1 94 ? -6.338 7.827 5.669 1.00 96.75 94 GLN A CA 1
ATOM 746 C C . GLN A 1 94 ? -7.587 7.198 6.302 1.00 96.75 94 GLN A C 1
ATOM 748 O O . GLN A 1 94 ? -8.055 7.667 7.339 1.00 96.75 94 GLN A O 1
ATOM 753 N N . LYS A 1 95 ? -8.058 6.057 5.780 1.00 97.56 95 LYS A N 1
ATOM 754 C CA . LYS A 1 95 ? -9.214 5.337 6.343 1.00 97.56 95 LYS A CA 1
ATOM 755 C C . LYS A 1 95 ? -8.991 4.861 7.779 1.00 97.56 95 LYS A C 1
ATOM 757 O O . LYS A 1 95 ? -9.937 4.822 8.564 1.00 97.56 95 LYS A O 1
ATOM 762 N N . MET A 1 96 ? -7.772 4.471 8.154 1.00 98.12 96 MET A N 1
ATOM 763 C CA . MET A 1 96 ? -7.467 4.085 9.538 1.00 98.12 96 MET A CA 1
ATOM 764 C C . MET A 1 96 ? -7.450 5.286 10.485 1.00 98.12 96 MET A C 1
ATOM 766 O O . MET A 1 96 ? -7.904 5.145 11.622 1.00 98.12 96 MET A O 1
ATOM 770 N N . LEU A 1 97 ? -6.991 6.455 10.028 1.00 97.88 97 LEU A N 1
ATOM 771 C CA . LEU A 1 97 ? -7.095 7.696 10.799 1.00 97.88 97 LEU A CA 1
ATOM 772 C C . LEU A 1 97 ? -8.554 8.124 10.985 1.00 97.88 97 LEU A C 1
ATOM 774 O O . LEU A 1 97 ? -8.962 8.375 12.116 1.00 97.88 97 LEU A O 1
ATOM 778 N N . GLU A 1 98 ? -9.355 8.113 9.914 1.00 97.25 98 GLU A N 1
ATOM 779 C CA . GLU A 1 98 ? -10.797 8.417 9.957 1.00 97.25 98 GLU A CA 1
ATOM 780 C C . GLU A 1 98 ? -11.549 7.509 10.944 1.00 97.25 98 GLU A C 1
ATOM 782 O O .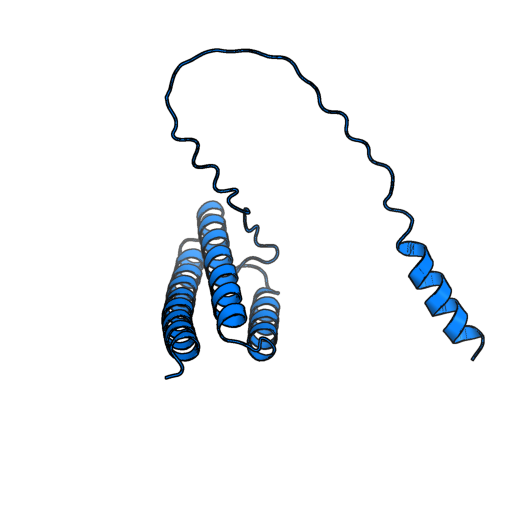 GLU A 1 98 ? -12.471 7.943 11.629 1.00 97.25 98 GLU A O 1
ATOM 787 N N . LYS A 1 99 ? -11.129 6.244 11.059 1.00 97.62 99 LYS A N 1
ATOM 788 C CA . LYS A 1 99 ? -11.709 5.258 11.985 1.00 97.62 99 LYS A CA 1
ATOM 789 C C . LYS A 1 99 ? -11.161 5.346 13.415 1.00 97.62 99 LYS A C 1
ATOM 791 O O . LYS A 1 99 ? -11.481 4.476 14.224 1.00 97.62 99 LYS A O 1
ATOM 796 N N . GLY A 1 100 ? -10.313 6.328 13.729 1.00 98.12 100 GLY A N 1
ATOM 797 C CA . GLY A 1 100 ? -9.725 6.494 15.062 1.00 98.12 100 GLY A CA 1
ATOM 798 C C . GLY A 1 100 ? -8.747 5.379 15.448 1.00 98.12 100 GLY A C 1
ATOM 799 O O . GLY A 1 100 ? -8.625 5.049 16.625 1.00 98.12 100 GLY A O 1
ATOM 800 N N . LYS A 1 101 ? -8.059 4.769 14.470 1.00 98.25 101 LYS A N 1
ATOM 801 C CA . LYS A 1 101 ? -7.110 3.655 14.673 1.00 98.25 101 LYS A CA 1
ATOM 802 C C . LYS A 1 101 ? -5.663 4.060 14.337 1.00 98.25 101 LYS A C 1
ATOM 804 O O . LYS A 1 101 ? -5.072 3.484 13.417 1.00 98.25 101 LYS A O 1
ATOM 809 N N . PRO A 1 102 ? -5.050 5.007 15.074 1.00 97.69 102 PRO A N 1
ATOM 810 C CA . PRO A 1 102 ? -3.735 5.566 14.741 1.00 97.69 102 PRO A CA 1
ATOM 811 C C . PRO A 1 102 ? -2.604 4.527 14.752 1.00 97.69 102 PRO A C 1
ATOM 813 O O . PRO A 1 102 ? -1.741 4.552 13.881 1.00 97.69 102 PRO A O 1
ATOM 816 N N . GLU A 1 103 ? -2.638 3.549 15.659 1.00 98.06 103 GLU A N 1
ATOM 817 C CA . GLU A 1 103 ? -1.645 2.463 15.700 1.00 98.06 103 GLU A CA 1
ATOM 818 C C . GLU A 1 103 ? -1.694 1.583 14.443 1.00 98.06 103 GLU A C 1
ATOM 820 O O . GLU A 1 103 ? -0.672 1.127 13.927 1.00 98.06 103 GLU A O 1
ATOM 825 N N . THR A 1 104 ? -2.902 1.339 13.925 1.00 98.00 104 THR A N 1
ATOM 826 C CA . THR A 1 104 ? -3.076 0.585 12.678 1.00 98.00 104 THR A CA 1
ATOM 827 C C . THR A 1 104 ? -2.650 1.440 11.490 1.00 98.00 104 THR A C 1
ATOM 829 O O . THR A 1 104 ? -1.954 0.935 10.612 1.00 98.00 104 THR A O 1
ATOM 832 N N . ALA A 1 105 ? -2.984 2.734 11.494 1.00 98.38 105 ALA A N 1
ATOM 833 C CA . ALA A 1 105 ? -2.514 3.683 10.491 1.00 98.38 105 ALA A CA 1
ATOM 834 C C . ALA A 1 105 ? -0.976 3.707 10.425 1.00 98.38 105 ALA A C 1
ATOM 836 O O . ALA A 1 105 ? -0.413 3.556 9.347 1.00 98.38 105 ALA A O 1
ATOM 837 N N . GLN A 1 106 ? -0.274 3.761 11.558 1.00 98.31 106 GLN A N 1
ATOM 838 C CA . GLN A 1 106 ? 1.193 3.747 11.581 1.00 98.31 106 GLN A CA 1
ATOM 839 C C . GLN A 1 106 ? 1.787 2.472 10.955 1.00 98.31 106 GLN A C 1
ATOM 841 O O . GLN A 1 106 ? 2.743 2.542 10.183 1.00 98.31 106 GLN A O 1
ATOM 846 N N . LYS A 1 107 ? 1.177 1.303 11.197 1.00 98.00 107 LYS A N 1
ATOM 847 C CA . LYS A 1 107 ? 1.573 0.046 10.530 1.00 98.00 107 LYS A CA 1
ATOM 848 C C . LYS A 1 107 ? 1.352 0.090 9.016 1.00 98.00 107 LYS A C 1
ATOM 850 O O . LYS A 1 107 ? 2.109 -0.531 8.272 1.00 98.00 107 LYS A O 1
ATOM 855 N N . VAL A 1 108 ? 0.305 0.771 8.552 1.00 98.31 108 VAL A N 1
ATOM 856 C CA . VAL A 1 108 ? 0.052 0.976 7.118 1.00 98.31 108 VAL A CA 1
ATOM 857 C C . VAL A 1 108 ? 1.071 1.942 6.524 1.00 98.31 108 VAL A C 1
ATOM 859 O O . VAL A 1 108 ? 1.578 1.668 5.440 1.00 98.31 108 VAL A O 1
ATOM 862 N N . LEU A 1 109 ? 1.417 3.012 7.241 1.00 98.50 109 LEU A N 1
ATOM 863 C CA . LEU A 1 109 ? 2.409 3.991 6.807 1.00 98.50 109 LEU A CA 1
ATOM 864 C C . LEU A 1 109 ? 3.791 3.349 6.622 1.00 98.50 109 LEU A C 1
ATOM 866 O O . LEU A 1 109 ? 4.406 3.521 5.577 1.00 98.50 109 LEU A O 1
ATOM 870 N N . ALA A 1 110 ? 4.222 2.492 7.551 1.00 98.50 110 ALA A N 1
ATOM 871 C CA . ALA A 1 110 ? 5.464 1.730 7.387 1.00 98.50 110 ALA A CA 1
ATOM 872 C C . ALA A 1 110 ? 5.451 0.847 6.118 1.00 98.50 110 ALA A C 1
ATOM 874 O O . ALA A 1 110 ? 6.441 0.742 5.397 1.00 98.50 110 ALA A O 1
ATOM 875 N N . ARG A 1 111 ? 4.303 0.235 5.791 1.00 98.25 111 ARG A N 1
ATOM 876 C CA . ARG A 1 111 ? 4.145 -0.536 4.541 1.00 98.25 111 ARG A CA 1
ATOM 877 C C . ARG A 1 111 ? 4.124 0.361 3.307 1.00 98.25 111 ARG A C 1
ATOM 879 O O . ARG A 1 111 ? 4.576 -0.069 2.248 1.00 98.25 111 ARG A O 1
ATOM 886 N N . TYR A 1 112 ? 3.566 1.565 3.410 1.00 98.44 112 TYR A N 1
ATOM 887 C CA . TYR A 1 112 ? 3.607 2.563 2.345 1.00 98.44 112 TYR A CA 1
ATOM 888 C C . TYR A 1 112 ? 5.054 2.945 2.021 1.00 98.44 112 TYR A C 1
ATOM 890 O O . TYR A 1 112 ? 5.442 2.875 0.858 1.00 98.44 112 TYR A O 1
ATOM 898 N N . GLU A 1 113 ? 5.865 3.237 3.038 1.00 98.50 113 GLU A N 1
ATOM 899 C CA . GLU A 1 113 ? 7.294 3.542 2.889 1.00 98.50 113 GLU A CA 1
ATOM 900 C C . GLU A 1 113 ? 8.063 2.378 2.253 1.00 98.50 113 GLU A C 1
ATOM 902 O O . GLU A 1 113 ? 8.801 2.572 1.286 1.00 98.50 113 GLU A O 1
ATOM 907 N N . GLU A 1 114 ? 7.837 1.144 2.719 1.00 98.44 114 GLU A N 1
ATOM 908 C CA . GLU A 1 114 ?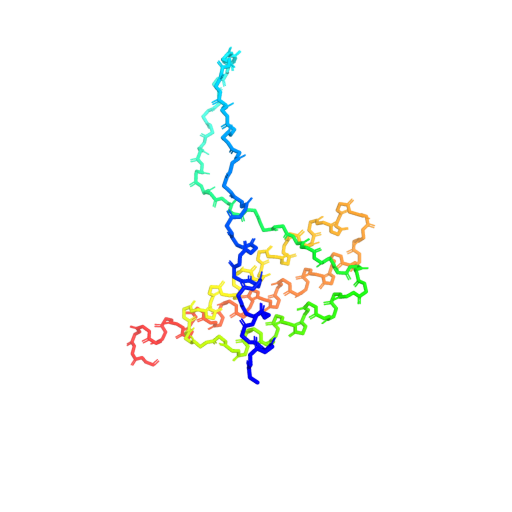 8.418 -0.052 2.096 1.00 98.44 114 GLU A CA 1
ATOM 909 C C . GLU A 1 114 ? 8.020 -0.159 0.615 1.00 98.44 114 GLU A C 1
ATOM 911 O O . GLU A 1 114 ? 8.859 -0.428 -0.249 1.00 98.44 114 GLU A O 1
ATOM 916 N N . THR A 1 115 ? 6.746 0.091 0.306 1.00 98.31 115 THR A N 1
ATOM 917 C CA . THR A 1 115 ? 6.224 0.027 -1.064 1.00 98.31 115 THR A CA 1
ATOM 918 C C . THR A 1 115 ? 6.840 1.114 -1.947 1.00 98.31 115 THR A C 1
ATOM 920 O O . THR A 1 115 ? 7.218 0.819 -3.080 1.00 98.31 115 THR A O 1
ATOM 923 N N . LEU A 1 116 ? 7.005 2.340 -1.443 1.00 98.12 116 LEU A N 1
ATOM 924 C CA . LEU A 1 116 ? 7.694 3.419 -2.154 1.00 98.12 116 LEU A CA 1
ATOM 925 C C . LEU A 1 116 ? 9.156 3.083 -2.431 1.00 98.12 116 LEU A C 1
ATOM 927 O O . LEU A 1 116 ? 9.619 3.282 -3.551 1.00 98.12 116 LEU A O 1
ATOM 931 N N . ASN A 1 117 ? 9.870 2.510 -1.463 1.00 98.44 117 ASN A N 1
ATOM 932 C CA . ASN A 1 117 ? 11.245 2.075 -1.694 1.00 98.44 117 ASN A CA 1
ATOM 933 C C . ASN A 1 117 ? 11.317 1.043 -2.830 1.00 98.44 117 ASN A C 1
ATOM 935 O O . ASN A 1 117 ? 12.200 1.125 -3.682 1.00 98.44 117 ASN A O 1
ATOM 939 N N . LYS A 1 118 ? 10.342 0.125 -2.916 1.00 98.00 118 LYS A N 1
ATOM 940 C CA . LYS A 1 118 ? 10.233 -0.797 -4.059 1.00 98.00 118 LYS A CA 1
ATOM 941 C C . LYS A 1 118 ? 9.947 -0.075 -5.374 1.00 98.00 118 LYS A C 1
ATOM 943 O O . LYS A 1 118 ? 10.546 -0.446 -6.379 1.00 98.00 118 LYS A O 1
ATOM 948 N N . VAL A 1 119 ? 9.092 0.952 -5.385 1.00 98.06 119 VAL A N 1
ATOM 949 C CA . VAL A 1 119 ? 8.884 1.792 -6.580 1.00 98.06 119 VAL A CA 1
ATOM 950 C C . VAL A 1 119 ? 10.211 2.383 -7.049 1.00 98.06 119 VAL A C 1
ATOM 952 O O . VAL A 1 119 ? 10.544 2.234 -8.221 1.00 98.06 119 VAL A O 1
ATOM 955 N N . LEU A 1 120 ? 10.979 3.004 -6.150 1.00 97.88 120 LEU A N 1
ATOM 956 C CA . LEU A 1 120 ? 12.252 3.645 -6.492 1.00 97.88 120 LEU A CA 1
ATOM 957 C C . LEU A 1 120 ? 13.242 2.644 -7.097 1.00 97.88 120 LEU A C 1
ATOM 959 O O . LEU A 1 120 ? 13.741 2.874 -8.198 1.00 97.88 120 LEU A O 1
ATOM 963 N N . THR A 1 121 ? 13.436 1.491 -6.450 1.00 97.50 121 THR A N 1
ATOM 964 C CA . THR A 1 121 ? 14.294 0.420 -6.981 1.00 97.50 121 THR A CA 1
ATOM 965 C C . THR A 1 121 ? 13.842 -0.033 -8.373 1.00 97.50 121 THR A C 1
ATOM 967 O O . THR A 1 121 ? 14.654 -0.155 -9.287 1.00 97.50 121 THR A O 1
ATOM 970 N N . LYS A 1 122 ? 12.536 -0.239 -8.577 1.00 96.81 122 LYS A N 1
ATOM 971 C CA . LYS A 1 122 ? 12.005 -0.694 -9.870 1.00 96.81 122 LYS A CA 1
ATOM 972 C C . LYS A 1 122 ? 12.082 0.366 -10.965 1.00 96.81 122 LYS A C 1
ATOM 974 O O . LYS A 1 122 ? 12.281 0.024 -12.128 1.00 96.81 122 LYS A O 1
ATOM 979 N N . VAL A 1 123 ? 11.983 1.646 -10.616 1.00 97.88 123 VAL A N 1
ATOM 980 C CA . VAL A 1 123 ? 12.195 2.753 -11.560 1.00 97.88 123 VAL A CA 1
ATOM 981 C C . VAL A 1 123 ? 13.653 2.802 -12.021 1.00 97.88 123 VAL A C 1
ATOM 983 O O . VAL A 1 123 ? 13.910 3.032 -13.205 1.00 97.88 123 VAL A O 1
ATOM 986 N N . GLU A 1 124 ? 14.609 2.557 -11.127 1.00 96.25 124 GLU A N 1
ATOM 987 C CA . GLU A 1 124 ? 16.029 2.467 -11.487 1.00 96.25 124 GLU A CA 1
ATOM 988 C C . GLU A 1 124 ? 16.315 1.273 -12.407 1.00 96.25 124 GLU A C 1
ATOM 990 O O . GLU A 1 124 ? 17.003 1.436 -13.420 1.00 96.25 124 GLU A O 1
ATOM 995 N N . GLU A 1 125 ? 15.742 0.103 -12.111 1.00 94.44 125 GLU A N 1
ATOM 996 C CA . GLU A 1 125 ? 15.813 -1.083 -12.977 1.00 94.44 125 GLU A CA 1
ATOM 997 C C . GLU A 1 125 ? 15.233 -0.795 -14.371 1.00 94.44 125 GLU A C 1
ATOM 999 O O . GLU A 1 125 ? 15.902 -1.026 -15.378 1.00 94.44 125 GLU A O 1
ATOM 1004 N N . LEU A 1 126 ? 14.041 -0.192 -14.442 1.00 96.56 126 LEU A N 1
ATOM 1005 C CA . LEU A 1 126 ? 13.419 0.210 -15.707 1.00 96.56 126 LEU A CA 1
ATOM 1006 C C . LEU A 1 126 ? 14.296 1.196 -16.490 1.00 96.56 126 LEU A C 1
ATOM 1008 O O . LEU A 1 126 ? 14.415 1.102 -17.713 1.00 96.56 126 LEU A O 1
ATOM 1012 N N . ARG A 1 127 ? 14.914 2.165 -15.805 1.00 95.62 127 ARG A N 1
ATOM 1013 C CA . ARG A 1 127 ? 15.807 3.149 -16.434 1.00 95.62 127 ARG A CA 1
ATOM 1014 C C . ARG A 1 127 ? 17.026 2.472 -17.054 1.00 95.62 127 ARG A C 1
ATOM 1016 O O . ARG A 1 127 ? 17.462 2.887 -18.125 1.00 95.62 127 ARG A O 1
ATOM 1023 N N . ARG A 1 128 ? 17.588 1.477 -16.372 1.00 95.12 128 ARG A N 1
ATOM 1024 C CA . ARG A 1 128 ? 18.716 0.680 -16.860 1.00 95.12 128 ARG A CA 1
ATOM 1025 C C . ARG A 1 128 ? 18.336 -0.156 -18.078 1.00 95.12 128 ARG A C 1
ATOM 1027 O O . ARG A 1 128 ? 19.003 -0.046 -19.104 1.00 95.12 128 ARG A O 1
ATOM 1034 N N . GLU A 1 129 ? 17.203 -0.852 -18.010 1.00 92.69 129 GLU A N 1
ATOM 1035 C CA . GLU A 1 129 ? 16.659 -1.631 -19.128 1.00 92.69 129 GLU A CA 1
ATOM 1036 C C . GLU A 1 129 ? 16.450 -0.751 -20.370 1.00 92.69 129 GLU A C 1
ATOM 1038 O O . GLU A 1 129 ? 16.930 -1.080 -21.453 1.00 92.69 129 GLU A O 1
ATOM 1043 N N . LYS A 1 130 ? 15.842 0.435 -20.210 1.00 92.31 130 LYS A N 1
ATOM 1044 C CA . LYS A 1 130 ? 15.648 1.394 -21.316 1.00 92.31 130 LYS A CA 1
ATOM 1045 C C . LYS A 1 130 ? 16.952 1.950 -21.893 1.00 92.31 130 LYS A C 1
ATOM 1047 O O . LYS A 1 130 ? 16.964 2.381 -23.042 1.00 92.31 130 LYS A O 1
ATOM 1052 N N . LYS A 1 131 ? 18.035 1.970 -21.114 1.00 92.06 131 LYS A N 1
ATOM 1053 C CA . LYS A 1 131 ? 19.370 2.363 -21.586 1.00 92.06 131 LYS A CA 1
ATOM 1054 C C . LYS A 1 131 ? 20.155 1.197 -22.199 1.00 92.06 131 LYS A C 1
ATOM 1056 O O . LYS A 1 131 ? 21.235 1.441 -22.728 1.00 92.06 131 LYS A O 1
ATOM 1061 N N . GLY A 1 132 ? 19.637 -0.031 -22.129 1.00 81.38 132 GLY A N 1
ATOM 1062 C CA . GLY A 1 132 ? 20.326 -1.237 -22.588 1.00 81.38 132 GLY A CA 1
ATOM 1063 C C . GLY A 1 132 ? 21.526 -1.635 -21.720 1.00 81.38 132 GLY A C 1
ATOM 1064 O O . GLY A 1 132 ? 22.477 -2.193 -22.261 1.00 81.38 132 GLY A O 1
ATOM 1065 N N . ILE A 1 133 ? 21.508 -1.311 -20.414 1.00 56.50 133 ILE A N 1
ATOM 1066 C CA . ILE A 1 133 ? 22.622 -1.531 -19.462 1.00 56.50 133 ILE A CA 1
ATOM 1067 C C . ILE A 1 133 ? 22.229 -2.482 -18.326 1.00 56.50 133 ILE A C 1
ATOM 1069 O O . ILE A 1 133 ? 21.207 -2.232 -17.646 1.00 56.50 133 ILE A O 1
#

Foldseek 3Di:
DVVVVVVVVVVVVVVPPPPDDPDDDDDDDDDDDDDPDPPPPPPPVQLADPDALPDPCVVVVVVVLVVVLVPQDDLVSNLVSLVSVLSNLVNNLVVCVVVVNNVSSVVSVVVSVVSVVSNVVSVVVNVCVVVVD